Protein AF-X6GYX5-F1 (afdb_monomer_lite)

Sequence (117 aa):
MAASDAESEQSIETLQGINRRTSIKRQMADALGAQDVAYAGSGVDLSFGTAKAARTDAYREADLGLSTATGTEMTRVSRLAERATSYRAAAKSARRLGFLNAFTGGVDNLLSFGERG

Foldseek 3Di:
DLLVVLVVVLVVLVVVLVVQLVVLVVVLVVQLVVLVCCCVVVPDCPPPCVSVVSNVVSVVVSVVSNVVSVVVSVVSSVVSVVSSVVVVVVVVVVVVVVVVCCVVVVVVVVVVVVVVD

pLDDT: mean 79.6, std 10.43, range [48.84, 93.5]

Secondary structure (DSSP, 8-state):
-HHHHHHHHHHHHHHHHHHHHHHHHHHHHHHHHHHHHHHHHH-S-TTTTHHHHHHHHHHHHHHHHHHHHHHHHHHHHHHHHHHHHHHHHHHHHHHHHHHHHHHHHHHHHHHHHHS--

Structure (mmCIF, N/CA/C/O backbone):
data_AF-X6GYX5-F1
#
_entry.id   AF-X6GYX5-F1
#
loop_
_atom_site.group_PDB
_atom_site.id
_atom_site.type_symbol
_atom_site.label_atom_id
_atom_site.label_alt_id
_atom_site.label_comp_id
_atom_site.label_asym_id
_atom_site.label_entity_id
_atom_site.label_seq_id
_atom_site.pdbx_PDB_ins_code
_atom_site.Cartn_x
_atom_site.Cartn_y
_atom_site.Cartn_z
_atom_site.occupancy
_atom_site.B_iso_or_equiv
_atom_site.auth_seq_id
_atom_site.auth_comp_id
_atom_site.auth_asym_id
_atom_site.auth_atom_id
_atom_site.pdbx_PDB_model_num
ATOM 1 N N . MET A 1 1 ? 9.742 -4.291 -24.698 1.00 63.31 1 MET A N 1
ATOM 2 C CA . MET A 1 1 ? 8.893 -5.207 -23.913 1.00 63.31 1 MET A CA 1
ATOM 3 C C . MET A 1 1 ? 9.243 -5.107 -22.435 1.00 63.31 1 MET A C 1
ATOM 5 O O . MET A 1 1 ? 8.496 -4.424 -21.761 1.00 63.31 1 MET A O 1
ATOM 9 N N . ALA A 1 2 ? 10.437 -5.510 -21.979 1.00 75.00 2 ALA A N 1
ATOM 10 C CA . ALA A 1 2 ? 10.821 -5.492 -20.550 1.00 75.00 2 ALA A CA 1
ATOM 11 C C . ALA A 1 2 ? 10.525 -4.206 -19.732 1.00 75.00 2 ALA A C 1
ATOM 13 O O . ALA A 1 2 ? 10.147 -4.291 -18.570 1.00 75.00 2 ALA A O 1
ATOM 14 N N . ALA A 1 3 ? 10.671 -3.004 -20.308 1.00 72.25 3 ALA A N 1
ATOM 15 C CA . ALA A 1 3 ? 10.324 -1.762 -19.601 1.00 72.25 3 ALA A CA 1
ATOM 16 C C . ALA A 1 3 ? 8.804 -1.570 -19.411 1.00 72.25 3 ALA A C 1
ATOM 18 O O . ALA A 1 3 ? 8.386 -1.063 -18.380 1.00 72.25 3 ALA A O 1
ATOM 19 N N . SER A 1 4 ? 7.994 -1.988 -20.389 1.00 75.19 4 SER A N 1
ATOM 20 C CA . SER A 1 4 ? 6.525 -1.939 -20.324 1.00 75.19 4 SER A CA 1
ATOM 21 C C . SER A 1 4 ? 5.975 -2.976 -19.344 1.00 75.19 4 SER A C 1
ATOM 23 O O . SER A 1 4 ? 4.969 -2.731 -18.681 1.00 75.19 4 SER A O 1
ATOM 25 N N . ASP A 1 5 ? 6.646 -4.123 -19.240 1.00 76.69 5 ASP A N 1
ATOM 26 C CA . ASP A 1 5 ? 6.276 -5.182 -18.301 1.00 76.69 5 ASP A CA 1
ATOM 27 C C . ASP A 1 5 ? 6.523 -4.719 -16.858 1.00 76.69 5 ASP A C 1
ATOM 29 O O . ASP A 1 5 ? 5.634 -4.825 -16.019 1.00 76.69 5 ASP A O 1
ATOM 33 N N . ALA A 1 6 ? 7.670 -4.079 -16.595 1.00 74.31 6 ALA A N 1
ATOM 34 C CA . ALA A 1 6 ? 7.984 -3.497 -15.286 1.00 74.31 6 ALA A CA 1
ATOM 35 C C . ALA A 1 6 ? 6.992 -2.392 -14.857 1.00 74.31 6 ALA A C 1
ATOM 37 O O . ALA A 1 6 ? 6.653 -2.283 -13.680 1.00 74.31 6 ALA A O 1
ATOM 38 N N . GLU A 1 7 ? 6.492 -1.586 -15.799 1.00 75.38 7 GLU A N 1
ATOM 39 C CA . GLU A 1 7 ? 5.440 -0.589 -15.527 1.00 75.38 7 GLU A CA 1
ATOM 40 C C . GLU A 1 7 ? 4.070 -1.227 -15.266 1.00 75.38 7 GLU A C 1
ATOM 42 O O . GLU A 1 7 ? 3.294 -0.758 -14.427 1.00 75.38 7 GLU A O 1
ATOM 47 N N . SER A 1 8 ? 3.777 -2.333 -15.947 1.00 80.44 8 SER A N 1
ATOM 48 C CA . SER A 1 8 ? 2.551 -3.100 -15.715 1.00 80.44 8 SER A CA 1
ATOM 49 C C . SER A 1 8 ? 2.577 -3.762 -14.332 1.00 80.44 8 SER A C 1
ATOM 51 O O . SER A 1 8 ? 1.596 -3.685 -13.591 1.00 80.44 8 SER A O 1
ATOM 53 N N . GLU A 1 9 ? 3.721 -4.321 -13.927 1.00 81.44 9 GLU A N 1
ATOM 54 C CA . GLU A 1 9 ? 3.944 -4.860 -12.578 1.00 81.44 9 GLU A CA 1
ATOM 55 C C . GLU A 1 9 ? 3.800 -3.794 -11.488 1.00 81.44 9 GLU A C 1
ATOM 57 O O . GLU A 1 9 ? 3.220 -4.070 -10.437 1.00 81.44 9 GLU A O 1
ATOM 62 N N . GLN A 1 10 ? 4.258 -2.563 -11.741 1.00 79.50 10 GLN A N 1
ATOM 63 C CA . GLN A 1 10 ? 4.082 -1.445 -10.812 1.00 79.50 10 GLN A CA 1
ATOM 64 C C . GLN A 1 10 ? 2.596 -1.181 -10.535 1.00 79.50 10 GLN A C 1
ATOM 66 O O . GLN A 1 10 ? 2.189 -1.065 -9.379 1.00 79.50 10 GLN A O 1
ATOM 71 N N . SER A 1 11 ? 1.781 -1.143 -11.591 1.00 78.75 11 SER A N 1
ATOM 72 C CA . SER A 1 11 ? 0.336 -0.909 -11.484 1.00 78.75 11 SER A CA 1
ATOM 73 C C . SER A 1 11 ? -0.369 -2.034 -10.718 1.00 78.75 11 SER A C 1
ATOM 75 O O . SER A 1 11 ? -1.240 -1.777 -9.885 1.00 78.75 11 SER A O 1
ATOM 77 N N . ILE A 1 12 ? 0.038 -3.286 -10.951 1.00 88.00 12 ILE A N 1
ATOM 78 C CA . ILE A 1 12 ? -0.493 -4.454 -10.239 1.00 88.00 12 ILE A CA 1
ATOM 79 C C . ILE A 1 12 ? -0.134 -4.399 -8.749 1.00 88.00 12 ILE A C 1
ATOM 81 O O . ILE A 1 12 ? -1.012 -4.616 -7.912 1.00 88.00 12 ILE A O 1
ATOM 85 N N . GLU A 1 13 ? 1.114 -4.076 -8.392 1.00 84.75 13 GLU A N 1
ATOM 86 C CA . GLU A 1 13 ? 1.521 -3.975 -6.982 1.00 84.75 13 GLU A CA 1
ATOM 87 C C . GLU A 1 13 ? 0.746 -2.869 -6.255 1.00 84.75 13 GLU A C 1
ATOM 89 O O . GLU A 1 13 ? 0.316 -3.082 -5.120 1.00 84.75 13 GLU A O 1
ATOM 94 N N . THR A 1 14 ? 0.475 -1.737 -6.914 1.00 84.38 14 THR A N 1
ATOM 95 C CA . THR A 1 14 ? -0.367 -0.673 -6.346 1.00 84.38 14 THR A CA 1
ATOM 96 C C . THR A 1 14 ? -1.799 -1.146 -6.084 1.00 84.38 14 THR A C 1
ATOM 98 O O . THR A 1 14 ? -2.346 -0.912 -5.002 1.00 84.38 14 THR A O 1
ATOM 101 N N . LEU A 1 15 ? -2.416 -1.872 -7.023 1.00 86.81 15 LEU A N 1
ATOM 102 C CA . LEU A 1 15 ? -3.756 -2.442 -6.821 1.00 86.81 15 LEU A CA 1
ATOM 103 C C . LEU A 1 15 ? -3.777 -3.457 -5.669 1.00 86.81 15 LEU A C 1
ATOM 105 O O . LEU A 1 15 ? -4.696 -3.457 -4.844 1.00 86.81 15 LEU A O 1
ATOM 109 N N . GLN A 1 16 ? -2.748 -4.298 -5.562 1.00 88.88 16 GLN A N 1
ATOM 110 C CA . GLN A 1 16 ? -2.605 -5.216 -4.433 1.00 88.88 16 GLN A CA 1
ATOM 111 C C . GLN A 1 16 ? -2.401 -4.468 -3.107 1.00 88.88 16 GLN A C 1
ATOM 113 O O . GLN A 1 16 ? -2.972 -4.865 -2.091 1.00 88.88 16 GLN A O 1
ATOM 118 N N . GLY A 1 17 ? -1.645 -3.369 -3.106 1.00 88.00 17 GLY A N 1
ATOM 119 C CA . GLY A 1 17 ? -1.462 -2.491 -1.950 1.00 88.00 17 GLY A CA 1
ATOM 120 C C . GLY A 1 17 ? -2.772 -1.862 -1.466 1.00 88.00 17 GLY A C 1
ATOM 121 O O . GLY A 1 17 ? -3.067 -1.873 -0.268 1.00 88.00 17 GLY A O 1
ATOM 122 N N . ILE A 1 18 ? -3.621 -1.392 -2.387 1.00 88.06 18 ILE A N 1
ATOM 123 C CA . ILE A 1 18 ? -4.976 -0.903 -2.072 1.00 88.06 18 ILE A CA 1
ATOM 124 C C . ILE A 1 18 ? -5.828 -2.012 -1.444 1.00 88.06 18 ILE A C 1
ATOM 126 O O . ILE A 1 18 ? -6.488 -1.775 -0.427 1.00 88.06 18 ILE A O 1
ATOM 130 N N . ASN A 1 19 ? -5.785 -3.226 -1.999 1.00 89.38 19 ASN A N 1
ATOM 131 C CA . ASN A 1 19 ? -6.523 -4.365 -1.453 1.00 89.38 19 ASN A CA 1
ATOM 132 C C . ASN A 1 19 ? -6.051 -4.733 -0.037 1.00 89.38 19 ASN A C 1
ATOM 134 O O . ASN A 1 19 ? -6.892 -4.906 0.844 1.00 89.38 19 ASN A O 1
ATOM 138 N N . ARG A 1 20 ? -4.733 -4.762 0.217 1.00 89.75 20 ARG A N 1
ATOM 139 C CA . ARG A 1 20 ? -4.163 -5.010 1.558 1.00 89.75 20 ARG A CA 1
ATOM 140 C C . ARG A 1 20 ? -4.577 -3.935 2.567 1.00 89.75 20 ARG A C 1
ATOM 142 O O . ARG A 1 20 ? -4.998 -4.251 3.674 1.00 89.75 20 ARG A O 1
ATOM 149 N N . ARG A 1 21 ? -4.518 -2.651 2.198 1.00 90.44 21 ARG A N 1
ATOM 150 C CA . ARG A 1 21 ? -4.964 -1.561 3.089 1.00 90.44 2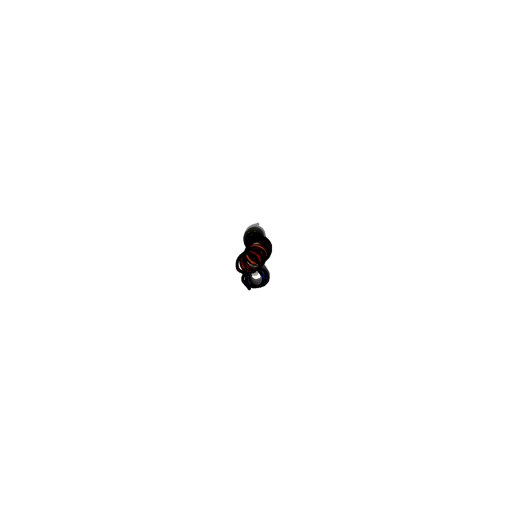1 ARG A CA 1
ATOM 151 C C . ARG A 1 21 ? -6.461 -1.639 3.373 1.00 90.44 21 ARG A C 1
ATOM 153 O O . ARG A 1 21 ? -6.889 -1.414 4.502 1.00 90.44 21 ARG A O 1
ATOM 160 N N . THR A 1 22 ? -7.255 -1.990 2.366 1.00 91.38 22 THR A N 1
ATOM 161 C CA . THR A 1 22 ? -8.698 -2.205 2.523 1.00 91.38 22 THR A CA 1
ATOM 162 C C . THR A 1 22 ? -8.990 -3.387 3.447 1.00 91.38 22 THR A C 1
ATOM 164 O O . THR A 1 22 ? -9.871 -3.275 4.296 1.00 91.38 22 THR A O 1
ATOM 167 N N . SER A 1 23 ? -8.250 -4.497 3.343 1.00 91.25 23 SER A N 1
ATOM 168 C CA . SER A 1 23 ? -8.445 -5.650 4.229 1.00 91.25 23 SER A CA 1
ATOM 169 C C . SER A 1 23 ? -8.073 -5.342 5.678 1.00 91.25 23 SER A C 1
ATOM 171 O O . SER A 1 23 ? -8.823 -5.724 6.566 1.00 91.25 23 SER A O 1
ATOM 173 N N . ILE A 1 24 ? -6.988 -4.594 5.922 1.00 90.56 24 ILE A N 1
ATOM 174 C CA . ILE A 1 24 ? -6.603 -4.151 7.276 1.00 90.56 24 ILE A CA 1
ATOM 175 C C . ILE A 1 24 ? -7.714 -3.292 7.895 1.00 90.56 24 ILE A C 1
ATOM 177 O O . ILE A 1 24 ? -8.128 -3.522 9.027 1.00 90.56 24 ILE A O 1
ATOM 181 N N . LYS A 1 25 ? -8.267 -2.343 7.128 1.00 91.12 25 LYS A N 1
ATOM 182 C CA . LYS A 1 25 ? -9.387 -1.509 7.594 1.00 91.12 25 LYS A CA 1
ATOM 183 C C . LYS A 1 25 ? -10.647 -2.323 7.889 1.00 91.12 25 LYS A C 1
ATOM 185 O O . LYS A 1 25 ? -11.340 -2.014 8.852 1.00 91.12 25 LYS A O 1
ATOM 190 N N . ARG A 1 26 ? -10.945 -3.350 7.083 1.00 91.88 26 ARG A N 1
ATOM 191 C CA . ARG A 1 26 ? -12.066 -4.268 7.348 1.00 91.88 26 ARG A CA 1
ATOM 192 C C . ARG A 1 26 ? -11.846 -5.059 8.633 1.00 91.88 26 ARG A C 1
ATOM 194 O O . ARG A 1 26 ? -12.720 -5.037 9.480 1.00 91.88 26 ARG A O 1
ATOM 201 N N . GLN A 1 27 ? -10.665 -5.646 8.824 1.00 88.81 27 GLN A N 1
ATOM 202 C CA . GLN A 1 27 ? -10.327 -6.381 10.050 1.00 88.81 27 GLN A CA 1
ATOM 203 C C . GLN A 1 27 ? -10.443 -5.500 11.300 1.00 88.81 27 GLN A C 1
ATOM 205 O O . GLN A 1 27 ? -10.989 -5.931 12.310 1.00 88.81 27 GLN A O 1
ATOM 210 N N . MET A 1 28 ? -9.995 -4.244 11.215 1.00 91.12 28 MET A N 1
ATOM 211 C CA . MET A 1 28 ? -10.189 -3.263 12.283 1.00 91.12 28 MET A CA 1
ATOM 212 C C . MET A 1 28 ? -11.680 -3.016 12.555 1.0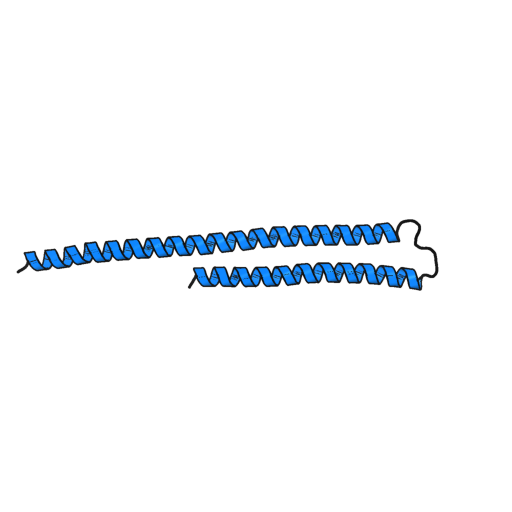0 91.12 28 MET A C 1
ATOM 214 O O . MET A 1 28 ? -12.101 -3.031 13.707 1.00 91.12 28 MET A O 1
ATOM 218 N N . ALA A 1 29 ? -12.487 -2.806 11.512 1.00 88.69 29 ALA A N 1
ATOM 219 C CA . ALA A 1 29 ? -13.927 -2.595 11.656 1.00 88.69 29 ALA A CA 1
ATOM 220 C C . ALA A 1 29 ? -14.638 -3.817 12.260 1.00 88.69 29 ALA A C 1
ATOM 222 O O . ALA A 1 29 ? -15.478 -3.648 13.140 1.00 88.69 29 ALA A O 1
ATOM 223 N N . ASP A 1 30 ? -14.259 -5.029 11.854 1.00 87.00 30 ASP A N 1
ATOM 224 C CA . ASP A 1 30 ? -14.798 -6.279 12.394 1.00 87.00 30 ASP A CA 1
ATOM 225 C C . ASP A 1 30 ? -14.437 -6.438 13.879 1.00 87.00 30 ASP A C 1
ATOM 227 O O . ASP A 1 30 ? -15.293 -6.772 14.699 1.00 87.00 30 ASP A O 1
ATOM 231 N N . ALA A 1 31 ? -13.191 -6.127 14.256 1.00 83.38 31 ALA A N 1
ATOM 232 C CA . ALA A 1 31 ? -12.739 -6.162 15.645 1.00 83.38 31 ALA A CA 1
ATOM 233 C C . ALA A 1 31 ? -13.481 -5.145 16.526 1.00 83.38 31 ALA A C 1
ATOM 235 O O . ALA A 1 31 ? -13.814 -5.449 17.672 1.00 83.38 31 ALA A O 1
ATOM 236 N N . LEU A 1 32 ? -13.756 -3.946 16.004 1.00 85.44 32 LEU A N 1
ATOM 237 C CA . LEU A 1 32 ? -14.558 -2.934 16.696 1.00 85.44 32 LEU A CA 1
ATOM 238 C C . LEU A 1 32 ? -16.025 -3.371 16.810 1.00 85.44 32 LEU A C 1
ATOM 240 O O . LEU A 1 32 ? -16.605 -3.282 17.888 1.00 85.44 32 LEU A O 1
ATOM 244 N N . GLY A 1 33 ? -16.608 -3.909 15.737 1.00 83.25 33 GLY A N 1
ATOM 245 C CA . GLY A 1 33 ? -17.984 -4.405 15.731 1.00 83.25 33 GLY A CA 1
ATOM 246 C C . GLY A 1 33 ? -18.200 -5.562 16.710 1.00 83.25 33 GLY A C 1
ATOM 247 O O . GLY A 1 33 ? -19.195 -5.580 17.430 1.00 83.25 33 GLY A O 1
ATOM 248 N N . ALA A 1 34 ? -17.247 -6.491 16.805 1.00 81.25 34 ALA A N 1
ATOM 249 C CA . ALA A 1 34 ? -17.292 -7.580 17.780 1.00 81.25 34 ALA A CA 1
ATOM 250 C C . ALA A 1 34 ? -17.266 -7.064 19.230 1.00 81.25 34 ALA A C 1
ATOM 252 O O . ALA A 1 34 ? -17.998 -7.576 20.078 1.00 81.25 34 ALA A O 1
ATOM 253 N N . GLN A 1 35 ? -16.469 -6.027 19.511 1.00 78.00 35 GLN A N 1
ATOM 254 C CA . GLN A 1 35 ? -16.439 -5.371 20.824 1.00 78.00 35 GLN A CA 1
ATOM 255 C C . GLN A 1 35 ? -17.770 -4.683 21.144 1.00 78.00 35 GLN A C 1
ATOM 257 O O . GLN A 1 35 ? -18.246 -4.771 22.274 1.00 78.00 35 GLN A O 1
ATOM 262 N N . ASP A 1 36 ? -18.393 -4.049 20.152 1.00 77.44 36 ASP A N 1
ATOM 263 C CA . ASP A 1 36 ? -19.660 -3.333 20.323 1.00 77.44 36 ASP A CA 1
ATOM 264 C C . ASP A 1 36 ? -20.827 -4.289 20.570 1.00 77.44 36 ASP A C 1
ATOM 266 O O . ASP A 1 36 ? -21.653 -4.043 21.449 1.00 77.44 36 ASP A O 1
ATOM 270 N N . VAL A 1 37 ? -20.862 -5.421 19.861 1.00 80.62 37 VAL A N 1
ATOM 271 C CA . VAL A 1 37 ? -21.844 -6.489 20.097 1.00 80.62 37 VAL A CA 1
ATOM 272 C C . VAL A 1 37 ? -21.638 -7.124 21.472 1.00 80.62 37 VAL A C 1
ATOM 274 O O . VAL A 1 37 ? -22.613 -7.347 22.187 1.00 80.62 37 VAL A O 1
ATOM 277 N N . ALA A 1 38 ? -20.390 -7.380 21.874 1.00 70.00 38 ALA A N 1
ATOM 278 C CA . ALA A 1 38 ? -20.088 -7.919 23.198 1.00 70.00 38 ALA A CA 1
ATOM 279 C C . ALA A 1 38 ? -20.507 -6.953 24.320 1.00 70.00 38 ALA A C 1
ATOM 281 O O . ALA A 1 38 ? -21.105 -7.388 25.300 1.00 70.00 38 ALA A O 1
ATOM 282 N N . TYR A 1 39 ? -20.260 -5.650 24.146 1.00 69.62 39 TYR A N 1
ATOM 283 C CA . TYR A 1 39 ? -20.682 -4.601 25.077 1.00 69.6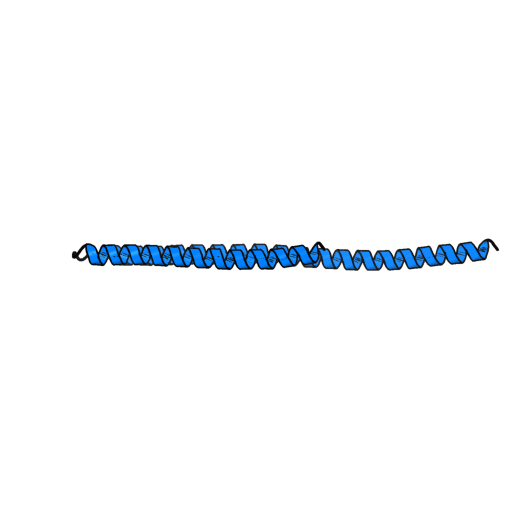2 39 TYR A CA 1
ATOM 284 C C . TYR A 1 39 ? -22.211 -4.477 25.164 1.00 69.62 39 TYR A C 1
ATOM 286 O O . TYR A 1 39 ? -22.770 -4.377 26.254 1.00 69.62 39 TYR A O 1
ATOM 294 N N . ALA A 1 40 ? -22.905 -4.516 24.024 1.00 73.31 40 ALA A N 1
ATOM 295 C CA . ALA A 1 40 ? -24.364 -4.456 23.984 1.00 73.31 40 ALA A CA 1
ATOM 296 C C . ALA A 1 40 ? -25.020 -5.716 24.577 1.00 73.31 40 ALA A C 1
ATOM 298 O O . ALA A 1 40 ? -26.046 -5.621 25.248 1.00 73.31 40 ALA A O 1
ATOM 299 N N . GLY A 1 41 ? -24.431 -6.892 24.342 1.00 71.44 41 GLY A N 1
ATOM 300 C CA . GLY A 1 41 ? -24.940 -8.178 24.813 1.00 71.44 41 GLY A CA 1
ATOM 301 C C . GLY A 1 41 ? -24.630 -8.482 26.278 1.00 71.44 41 GLY A C 1
ATOM 302 O O . GLY A 1 41 ? -25.366 -9.247 26.899 1.00 71.44 41 GLY A O 1
ATOM 303 N N . SER A 1 42 ? -23.574 -7.895 26.855 1.00 65.31 42 SER A N 1
ATOM 304 C CA . SER A 1 42 ? -23.211 -8.168 28.246 1.00 65.31 42 SER A CA 1
ATOM 305 C C . SER A 1 42 ? -24.179 -7.534 29.236 1.00 65.31 42 SER A C 1
ATOM 307 O O . SER A 1 42 ? -24.320 -8.066 30.330 1.00 65.31 42 SER A O 1
ATOM 309 N N . GLY A 1 43 ? -24.832 -6.410 28.915 1.00 62.91 43 GLY A N 1
ATOM 310 C CA . GLY A 1 43 ? -25.729 -5.685 29.836 1.00 62.91 43 GLY A CA 1
ATOM 311 C C . GLY A 1 43 ? -25.058 -5.153 31.119 1.00 62.91 43 GLY A C 1
ATOM 312 O O . GLY A 1 43 ? -25.637 -4.335 31.828 1.00 62.91 43 GLY A O 1
ATOM 313 N N . VAL A 1 44 ? -23.832 -5.597 31.407 1.00 56.38 44 VAL A N 1
ATOM 314 C CA . VAL A 1 44 ? 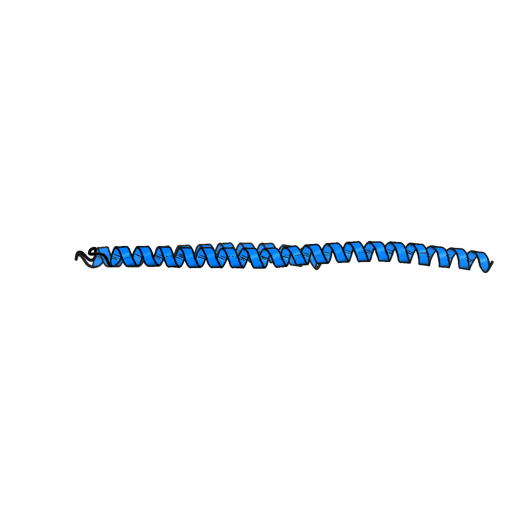-22.956 -5.177 32.496 1.00 56.38 44 VAL A CA 1
ATOM 315 C C . VAL A 1 44 ? -21.968 -4.144 31.976 1.00 56.38 44 VAL A C 1
ATOM 317 O O . VAL A 1 44 ? -21.457 -4.269 30.861 1.00 56.38 44 VAL A O 1
ATOM 320 N N . ASP A 1 45 ? -21.671 -3.165 32.824 1.00 59.28 45 ASP A N 1
ATOM 321 C CA . ASP A 1 45 ? -20.657 -2.139 32.622 1.00 59.28 45 ASP A CA 1
ATOM 322 C C . ASP A 1 45 ? -19.243 -2.747 32.481 1.00 59.28 45 ASP A C 1
ATOM 324 O O . ASP A 1 45 ? -18.456 -2.809 33.425 1.00 59.28 45 ASP A O 1
ATOM 328 N N . LEU A 1 46 ? -18.902 -3.211 31.277 1.00 56.69 46 LEU A N 1
ATOM 329 C CA . LEU A 1 46 ? -17.539 -3.605 30.906 1.00 56.69 46 LEU A CA 1
ATOM 330 C C . LEU A 1 46 ? -16.632 -2.374 30.666 1.00 56.69 46 LEU A C 1
ATOM 332 O O . LEU A 1 46 ? -15.499 -2.519 30.199 1.00 56.69 46 LEU A O 1
ATOM 336 N N . SER A 1 47 ? -17.110 -1.150 30.947 1.00 57.19 47 SER A N 1
ATOM 337 C CA . SER A 1 47 ? -16.454 0.111 30.577 1.00 57.19 47 SER A CA 1
ATOM 338 C C . SER A 1 47 ? -15.333 0.566 31.519 1.00 57.19 47 SER A C 1
ATOM 340 O O . SER A 1 47 ? -14.673 1.565 31.227 1.00 57.19 47 SER A O 1
ATOM 342 N N . PHE A 1 48 ? -15.000 -0.186 32.574 1.00 55.72 48 PHE A N 1
ATOM 343 C CA . PHE A 1 48 ? -13.947 0.182 33.539 1.00 55.72 48 PHE A CA 1
ATOM 344 C C . PHE A 1 48 ? -12.488 0.079 33.015 1.00 55.72 48 PHE A C 1
ATOM 346 O O . PHE A 1 48 ? -11.550 -0.111 33.783 1.00 55.72 48 PHE A O 1
ATOM 353 N N . GLY A 1 49 ? -12.268 0.265 31.706 1.00 60.66 49 GLY A N 1
ATOM 354 C CA . GLY A 1 49 ? -10.955 0.515 31.091 1.00 60.66 49 GLY A CA 1
ATOM 355 C C . GLY A 1 49 ? -10.537 -0.491 30.016 1.00 60.66 49 GLY A C 1
ATOM 356 O O . GLY A 1 49 ? -9.851 -0.113 29.065 1.00 60.66 49 GLY A O 1
ATOM 357 N N . THR A 1 50 ? -11.000 -1.738 30.093 1.00 70.44 50 THR A N 1
ATOM 358 C CA . THR A 1 50 ? -10.608 -2.828 29.178 1.00 70.44 50 THR A CA 1
ATOM 359 C C . THR A 1 50 ? -11.177 -2.668 27.770 1.00 70.44 50 THR A C 1
ATOM 361 O O . THR A 1 50 ? -10.437 -2.840 26.807 1.00 70.44 50 THR A O 1
ATOM 364 N N . ALA A 1 51 ? -12.438 -2.252 27.615 1.00 69.44 51 ALA A N 1
ATOM 365 C CA . ALA A 1 51 ? -13.020 -1.990 26.292 1.00 69.44 51 ALA A CA 1
ATOM 366 C C . ALA A 1 51 ? -12.334 -0.810 25.572 1.00 69.44 51 ALA A C 1
ATOM 368 O O . ALA A 1 51 ? -12.073 -0.851 24.370 1.00 69.44 51 ALA A O 1
ATOM 369 N N . LYS A 1 52 ? -11.976 0.246 26.316 1.00 72.88 52 LYS A N 1
ATOM 370 C CA . LYS A 1 52 ? -11.237 1.394 25.770 1.00 72.88 52 LYS A CA 1
ATOM 371 C C . LYS A 1 52 ? -9.803 1.012 25.387 1.00 72.88 52 LYS A C 1
ATOM 373 O O . LYS A 1 52 ? -9.318 1.471 24.351 1.00 72.88 52 LYS A O 1
ATOM 378 N N . ALA A 1 53 ? -9.146 0.173 26.189 1.00 78.62 53 ALA A N 1
ATOM 379 C CA . ALA A 1 53 ? -7.835 -0.384 25.870 1.00 78.62 53 ALA A CA 1
ATOM 380 C C . ALA A 1 53 ? -7.893 -1.251 24.602 1.00 78.62 53 ALA A C 1
ATOM 382 O O . ALA A 1 53 ? -7.156 -0.972 23.664 1.00 78.62 53 ALA A O 1
ATOM 383 N N . ALA A 1 54 ? -8.850 -2.180 24.504 1.00 78.25 54 ALA A N 1
ATOM 384 C CA . ALA A 1 54 ? -9.022 -3.057 23.343 1.00 78.25 54 ALA A CA 1
ATOM 385 C C . ALA A 1 54 ? -9.281 -2.286 22.036 1.00 78.25 54 ALA A C 1
ATOM 387 O O . ALA A 1 54 ? -8.682 -2.592 21.004 1.00 78.25 54 ALA A O 1
ATOM 388 N N . ARG A 1 55 ? -10.102 -1.226 22.072 1.00 81.06 55 ARG A N 1
ATOM 389 C CA . ARG A 1 55 ? -10.272 -0.329 20.917 1.00 81.06 55 ARG A CA 1
ATOM 390 C C . ARG A 1 55 ? -8.967 0.372 20.548 1.00 81.06 55 ARG A C 1
ATOM 392 O O . ARG A 1 55 ? -8.616 0.434 19.375 1.00 81.06 55 ARG A O 1
ATOM 399 N N . THR A 1 56 ? -8.255 0.906 21.539 1.00 86.00 56 THR A N 1
ATOM 400 C CA . THR A 1 56 ? -6.976 1.604 21.322 1.00 86.00 56 THR A CA 1
ATOM 401 C C . THR A 1 56 ? -5.927 0.667 20.725 1.00 86.00 56 THR A C 1
ATOM 403 O O . THR A 1 56 ? -5.181 1.071 19.836 1.00 86.00 56 THR A O 1
ATOM 406 N N . ASP A 1 57 ? -5.898 -0.586 21.170 1.00 86.38 57 ASP A N 1
ATOM 407 C CA . ASP A 1 57 ? -4.995 -1.614 20.662 1.00 86.38 57 ASP A CA 1
ATOM 408 C C . ASP A 1 57 ? -5.341 -1.993 19.218 1.00 86.38 57 ASP A C 1
ATOM 410 O O . ASP A 1 57 ? -4.444 -2.012 18.379 1.00 86.38 57 ASP A O 1
ATOM 414 N N . ALA A 1 58 ? -6.629 -2.165 18.893 1.00 86.88 58 ALA A N 1
ATOM 415 C CA . ALA A 1 58 ? -7.082 -2.422 17.524 1.00 86.88 58 ALA A CA 1
ATOM 416 C C . ALA A 1 58 ? -6.710 -1.282 16.557 1.00 86.88 58 ALA A C 1
ATOM 418 O O . ALA A 1 58 ? -6.258 -1.539 15.441 1.00 86.88 58 ALA A O 1
ATOM 419 N N . TYR A 1 59 ? -6.845 -0.020 16.984 1.00 89.44 59 TYR A N 1
ATOM 420 C CA . TYR A 1 59 ? -6.386 1.127 16.193 1.00 89.44 59 TYR A CA 1
ATOM 421 C C . TYR A 1 59 ? -4.865 1.143 16.033 1.00 89.44 59 TYR A C 1
ATOM 423 O O . TYR A 1 59 ? -4.373 1.344 14.926 1.00 89.44 59 TYR A O 1
ATOM 431 N N . ARG A 1 60 ? -4.110 0.887 17.109 1.00 92.19 60 ARG A N 1
ATOM 432 C CA . ARG A 1 60 ? -2.641 0.851 17.058 1.00 92.19 60 ARG A CA 1
ATOM 433 C C . ARG A 1 60 ? -2.138 -0.243 16.118 1.00 92.19 60 ARG A C 1
ATOM 435 O O . ARG A 1 60 ? -1.196 -0.016 15.364 1.00 92.19 60 ARG A O 1
ATOM 442 N N . GLU A 1 61 ? -2.757 -1.416 16.159 1.00 90.19 61 GLU A N 1
ATOM 443 C CA . GLU A 1 61 ? -2.420 -2.537 15.286 1.00 90.19 61 GLU A CA 1
ATOM 444 C C . GLU A 1 61 ? -2.767 -2.240 13.823 1.00 90.19 61 GLU A C 1
ATOM 446 O O . GLU A 1 61 ? -1.943 -2.469 12.934 1.00 90.19 61 GLU A O 1
ATOM 451 N N . ALA A 1 62 ? -3.936 -1.646 13.565 1.00 91.19 62 ALA A N 1
ATOM 452 C CA . ALA A 1 62 ? -4.313 -1.209 12.227 1.00 91.19 62 ALA A CA 1
ATOM 453 C C . ALA A 1 62 ? -3.351 -0.141 11.678 1.00 91.19 62 ALA A C 1
ATOM 455 O O . ALA A 1 62 ? -2.926 -0.242 10.526 1.00 91.19 62 ALA A O 1
ATOM 456 N N . ASP A 1 63 ? -2.959 0.839 12.493 1.00 90.81 63 ASP A N 1
ATOM 457 C CA . ASP A 1 63 ? -2.008 1.887 12.111 1.00 90.81 63 ASP A CA 1
ATOM 458 C C . ASP A 1 63 ? -0.618 1.318 11.815 1.00 90.81 63 ASP A C 1
ATOM 460 O O . ASP A 1 63 ? -0.013 1.659 10.792 1.00 90.81 63 ASP A O 1
ATOM 464 N N . LEU A 1 64 ? -0.127 0.403 12.659 1.00 93.50 64 LEU A N 1
ATOM 465 C CA . LEU A 1 64 ? 1.121 -0.320 12.416 1.00 93.50 64 LEU A CA 1
ATOM 466 C C . LEU A 1 64 ? 1.047 -1.068 11.078 1.00 93.50 64 LEU A C 1
ATOM 468 O O . LEU A 1 64 ? 1.911 -0.891 10.218 1.00 93.50 64 LEU A O 1
ATOM 472 N N . GLY A 1 65 ? -0.017 -1.848 10.869 1.00 89.25 65 GLY A N 1
ATOM 473 C CA . GLY A 1 65 ? -0.229 -2.613 9.644 1.00 89.25 65 GLY A CA 1
ATOM 474 C C . GLY A 1 65 ? -0.301 -1.729 8.397 1.00 89.25 65 GLY A C 1
ATOM 475 O O . GLY A 1 65 ? 0.335 -2.032 7.385 1.00 89.25 65 GLY A O 1
ATOM 476 N N . LEU A 1 66 ? -1.029 -0.609 8.459 1.00 91.50 66 LEU A N 1
ATOM 477 C CA . LEU A 1 66 ? -1.146 0.356 7.362 1.00 91.50 66 LEU A CA 1
ATOM 478 C C . LEU A 1 66 ? 0.191 1.032 7.046 1.00 91.50 66 LEU A C 1
ATOM 480 O O . LEU A 1 66 ? 0.539 1.170 5.867 1.00 91.50 66 LEU A O 1
ATOM 484 N N . SER A 1 67 ? 0.944 1.429 8.072 1.00 90.88 67 SER A N 1
ATOM 485 C CA . SER A 1 67 ? 2.265 2.044 7.927 1.00 90.88 67 SER A CA 1
ATOM 486 C C . SER A 1 67 ? 3.258 1.074 7.284 1.00 90.88 67 SER A C 1
ATOM 488 O O . SER A 1 67 ? 3.866 1.388 6.256 1.00 90.88 67 SER A O 1
ATOM 490 N N . THR A 1 68 ? 3.348 -0.154 7.803 1.00 91.88 68 THR A N 1
ATOM 491 C CA . THR A 1 68 ? 4.219 -1.203 7.256 1.00 91.88 68 THR A CA 1
ATOM 492 C C . THR A 1 68 ? 3.840 -1.575 5.824 1.00 91.88 68 THR A C 1
ATOM 494 O O . THR A 1 68 ? 4.722 -1.692 4.965 1.00 91.88 68 THR A O 1
ATOM 497 N N . ALA A 1 69 ? 2.544 -1.730 5.532 1.00 87.19 69 ALA A N 1
ATOM 498 C CA . ALA A 1 69 ? 2.069 -2.037 4.186 1.00 87.19 69 ALA A CA 1
ATOM 499 C C . ALA A 1 69 ? 2.429 -0.921 3.194 1.00 87.19 69 ALA A C 1
ATOM 501 O O . ALA A 1 69 ? 2.954 -1.209 2.119 1.00 87.19 69 ALA A O 1
ATOM 502 N N . THR A 1 70 ? 2.219 0.341 3.578 1.00 87.50 70 THR A N 1
ATOM 503 C CA . THR A 1 70 ? 2.537 1.506 2.738 1.00 87.50 70 THR A CA 1
ATOM 504 C C . THR A 1 70 ? 4.044 1.630 2.503 1.00 87.50 70 THR A C 1
ATOM 506 O O . THR A 1 70 ? 4.476 1.795 1.364 1.00 87.50 70 THR A O 1
ATOM 509 N N . GLY A 1 71 ? 4.868 1.482 3.546 1.00 88.25 71 GLY A N 1
ATOM 510 C CA . GLY A 1 71 ? 6.330 1.512 3.414 1.00 88.25 71 GLY A CA 1
ATOM 511 C C . GLY A 1 71 ? 6.877 0.402 2.510 1.00 88.25 71 GLY A C 1
ATOM 512 O O . GLY A 1 71 ? 7.762 0.633 1.678 1.00 88.25 71 GLY A O 1
ATOM 513 N N . THR A 1 72 ? 6.306 -0.800 2.617 1.00 89.06 72 THR A N 1
ATOM 514 C CA . THR A 1 72 ? 6.678 -1.946 1.776 1.00 89.06 72 THR A CA 1
ATOM 515 C C . THR A 1 72 ? 6.276 -1.727 0.318 1.00 89.06 72 THR A C 1
ATOM 517 O O . THR A 1 72 ? 7.082 -1.980 -0.578 1.00 89.06 72 THR A O 1
ATOM 520 N N . GLU A 1 73 ? 5.059 -1.233 0.071 1.00 86.56 73 GLU A N 1
ATOM 521 C CA . GLU A 1 73 ? 4.564 -0.907 -1.273 1.00 86.56 73 GLU A CA 1
ATOM 522 C C . GLU A 1 73 ? 5.458 0.140 -1.943 1.00 86.56 73 GLU A C 1
ATOM 524 O O . GLU A 1 73 ? 5.954 -0.103 -3.042 1.0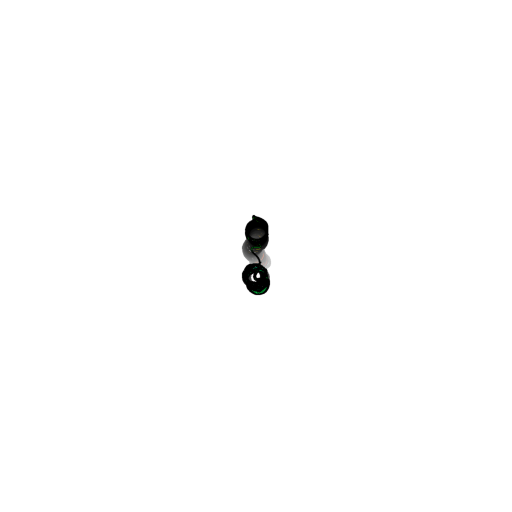0 86.56 73 GLU A O 1
ATOM 529 N N . MET A 1 74 ? 5.752 1.250 -1.252 1.00 83.88 74 MET A N 1
ATOM 530 C CA . MET A 1 74 ? 6.641 2.296 -1.770 1.00 83.88 74 MET A CA 1
ATOM 531 C C . MET A 1 74 ? 8.007 1.731 -2.165 1.00 83.88 74 MET A C 1
ATOM 533 O O . MET A 1 74 ? 8.505 2.011 -3.251 1.00 83.88 74 MET A O 1
ATOM 537 N N . THR A 1 75 ? 8.595 0.878 -1.324 1.00 88.62 75 THR A N 1
ATOM 538 C CA . THR A 1 75 ? 9.900 0.263 -1.612 1.00 88.62 75 THR A CA 1
ATOM 539 C C . THR A 1 75 ? 9.852 -0.631 -2.856 1.00 88.62 75 THR A C 1
ATOM 541 O O . THR A 1 75 ? 10.769 -0.608 -3.680 1.00 88.62 75 THR A O 1
ATOM 544 N N . ARG A 1 76 ? 8.789 -1.428 -3.013 1.00 84.88 76 ARG A N 1
ATOM 545 C CA . ARG A 1 76 ? 8.613 -2.318 -4.173 1.00 84.88 76 ARG A CA 1
ATOM 546 C C . ARG A 1 76 ? 8.393 -1.531 -5.460 1.00 84.88 76 ARG A C 1
ATOM 548 O O . ARG A 1 76 ? 9.055 -1.811 -6.456 1.00 84.88 76 ARG A O 1
ATOM 555 N N . VAL A 1 77 ? 7.527 -0.521 -5.412 1.00 84.69 77 VAL A N 1
ATOM 556 C CA . VAL A 1 77 ? 7.246 0.382 -6.531 1.00 84.69 77 VAL A CA 1
ATOM 557 C C . VAL A 1 77 ? 8.513 1.119 -6.976 1.00 84.69 77 VAL A C 1
ATOM 559 O O . VAL A 1 77 ? 8.815 1.124 -8.168 1.00 84.69 77 VAL A O 1
ATOM 562 N N . SER A 1 78 ? 9.304 1.660 -6.044 1.00 82.75 78 SER A N 1
ATOM 563 C CA . SER A 1 78 ? 10.563 2.345 -6.371 1.00 82.75 78 SER A CA 1
ATOM 564 C C . SER A 1 78 ? 11.556 1.428 -7.086 1.00 82.75 78 SER A C 1
ATOM 566 O O . SER A 1 78 ? 12.116 1.813 -8.110 1.00 82.75 78 SER A O 1
ATOM 568 N N . ARG A 1 79 ? 11.719 0.178 -6.629 1.00 84.38 79 ARG A N 1
ATOM 569 C CA . ARG A 1 79 ? 12.591 -0.800 -7.308 1.00 84.38 79 ARG A CA 1
ATOM 570 C C . ARG A 1 79 ? 12.117 -1.134 -8.723 1.00 84.38 79 ARG A C 1
ATOM 572 O O . ARG A 1 79 ? 12.943 -1.314 -9.618 1.00 84.38 79 ARG A O 1
ATOM 579 N N . LEU A 1 80 ? 10.804 -1.242 -8.941 1.00 83.62 80 LEU A N 1
ATOM 580 C CA . LEU A 1 80 ? 10.241 -1.473 -10.277 1.00 83.62 80 LEU A CA 1
ATOM 581 C C . LEU A 1 80 ? 10.487 -0.269 -11.197 1.00 83.62 80 LEU A C 1
ATOM 583 O O . LEU A 1 80 ? 10.928 -0.449 -12.334 1.00 83.62 80 LEU A O 1
ATOM 587 N N . ALA A 1 81 ? 10.311 0.952 -10.686 1.00 81.38 81 ALA A N 1
ATOM 588 C CA . ALA A 1 81 ? 10.593 2.184 -11.421 1.00 81.38 81 ALA A CA 1
ATOM 589 C C 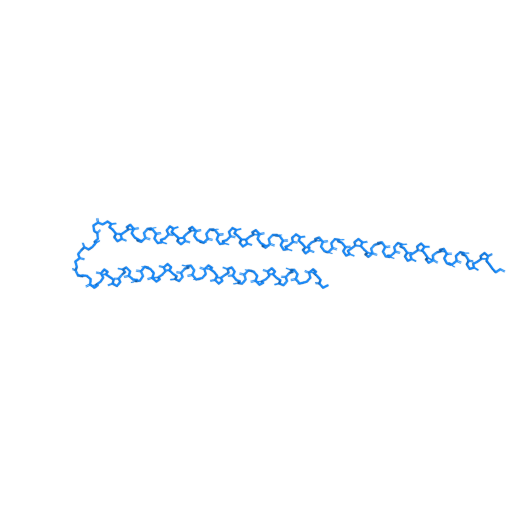. ALA A 1 81 ? 12.085 2.326 -11.789 1.00 81.38 81 ALA A C 1
ATOM 591 O O . ALA A 1 81 ? 12.422 2.684 -12.924 1.00 81.38 81 ALA A O 1
ATOM 592 N N . GLU A 1 82 ? 12.993 1.989 -10.869 1.00 83.56 82 GLU A N 1
ATOM 593 C CA . GLU A 1 82 ? 14.438 1.940 -11.124 1.00 83.56 82 GLU A CA 1
ATOM 594 C C . GLU A 1 82 ? 14.780 0.942 -12.237 1.00 83.56 82 GLU A C 1
ATOM 596 O O . GLU A 1 82 ? 15.507 1.277 -13.176 1.00 83.56 82 GLU A O 1
ATOM 601 N N . ARG A 1 83 ? 14.211 -0.270 -12.188 1.00 82.75 83 ARG A N 1
ATOM 602 C CA . ARG A 1 83 ? 14.401 -1.293 -13.229 1.00 82.75 83 ARG A CA 1
ATOM 603 C C . ARG A 1 83 ? 13.884 -0.832 -14.587 1.00 82.75 83 ARG A C 1
ATOM 605 O O . ARG A 1 83 ? 14.611 -0.938 -15.574 1.00 82.75 83 ARG A O 1
ATOM 612 N N . ALA A 1 84 ? 12.676 -0.271 -14.648 1.00 80.31 84 ALA A N 1
ATOM 613 C CA . ALA A 1 84 ? 12.108 0.261 -15.886 1.00 80.31 84 ALA A CA 1
ATOM 614 C C . ALA A 1 84 ? 13.006 1.356 -16.492 1.00 80.31 84 ALA A C 1
ATOM 616 O O . ALA A 1 84 ? 13.275 1.365 -17.699 1.00 80.31 84 ALA A O 1
ATOM 617 N N . THR A 1 85 ? 13.530 2.247 -15.648 1.00 86.88 85 THR A N 1
ATOM 618 C CA . THR A 1 85 ? 14.461 3.309 -16.054 1.00 86.88 85 THR A CA 1
ATOM 619 C C . THR A 1 85 ? 15.782 2.736 -16.567 1.00 86.88 85 THR A C 1
ATOM 621 O O . THR A 1 85 ? 16.251 3.139 -17.634 1.00 86.88 85 THR A O 1
ATOM 624 N N . SER A 1 86 ? 16.343 1.748 -15.868 1.00 86.00 86 SER A N 1
ATOM 625 C CA . SER A 1 86 ? 17.555 1.034 -16.283 1.00 86.00 86 SER A CA 1
ATOM 626 C C . SER A 1 86 ? 17.379 0.355 -17.646 1.00 86.00 86 SER A C 1
ATOM 628 O O . SER A 1 86 ? 18.184 0.571 -18.554 1.00 86.00 86 SER A O 1
ATOM 630 N N . TYR A 1 87 ? 16.270 -0.362 -17.866 1.00 85.50 87 TYR A N 1
ATOM 631 C CA . TYR A 1 87 ? 15.975 -0.986 -19.160 1.00 85.50 87 TYR A CA 1
ATOM 632 C C . TYR A 1 87 ? 15.831 0.036 -20.289 1.00 85.50 87 TYR A C 1
ATOM 634 O O . TYR A 1 87 ? 16.311 -0.194 -21.402 1.00 85.50 87 TYR A O 1
ATOM 642 N N . ARG A 1 88 ? 15.218 1.196 -20.023 1.00 85.31 88 ARG A N 1
ATOM 643 C CA . ARG A 1 88 ? 15.151 2.293 -21.000 1.00 85.31 88 ARG A CA 1
ATOM 644 C C . ARG A 1 88 ? 16.526 2.861 -21.327 1.00 85.31 88 ARG A C 1
ATOM 646 O O . ARG A 1 88 ? 16.802 3.126 -22.497 1.00 85.31 88 ARG A O 1
ATOM 653 N N . ALA A 1 89 ? 17.376 3.060 -20.324 1.00 86.62 89 ALA A N 1
ATOM 654 C CA . ALA A 1 89 ? 18.734 3.556 -20.520 1.00 86.62 89 ALA A CA 1
ATOM 655 C C . ALA A 1 89 ? 19.575 2.565 -21.340 1.00 86.62 89 ALA A C 1
ATOM 657 O O . ALA A 1 89 ? 20.195 2.962 -22.330 1.00 86.62 89 ALA A O 1
ATOM 658 N N . ALA A 1 90 ? 19.507 1.273 -21.008 1.00 84.25 90 ALA A N 1
ATOM 659 C CA . ALA A 1 90 ? 20.167 0.206 -21.753 1.00 84.25 90 ALA A CA 1
ATOM 660 C C . ALA A 1 90 ? 19.686 0.147 -23.212 1.00 84.25 90 ALA A C 1
ATOM 662 O O . ALA A 1 90 ? 20.504 0.123 -24.129 1.00 84.25 90 ALA A O 1
ATOM 663 N N . ALA A 1 91 ? 18.373 0.227 -23.451 1.00 84.19 91 ALA A N 1
ATOM 664 C CA . ALA A 1 91 ? 17.815 0.245 -24.802 1.00 84.19 91 ALA A CA 1
ATOM 665 C C . ALA A 1 91 ? 18.267 1.472 -25.615 1.00 84.19 91 ALA A C 1
ATOM 667 O O . ALA A 1 91 ? 18.579 1.352 -26.801 1.00 84.19 91 ALA A O 1
ATOM 668 N N . LYS A 1 92 ? 18.340 2.659 -24.994 1.00 86.69 92 LYS A N 1
ATOM 669 C CA . LYS A 1 92 ? 18.873 3.871 -25.642 1.00 86.69 92 LYS A CA 1
ATOM 670 C C . LYS A 1 92 ? 20.356 3.723 -25.985 1.00 86.69 92 LYS A C 1
ATOM 672 O O . LYS A 1 92 ? 20.753 4.104 -27.084 1.00 86.69 92 LYS A O 1
ATOM 677 N N . SER A 1 93 ? 21.154 3.163 -25.076 1.00 84.81 93 SER A N 1
ATOM 678 C CA . SER A 1 93 ? 22.579 2.899 -25.305 1.00 84.81 93 SER A CA 1
ATOM 679 C C . SER A 1 93 ? 22.785 1.904 -26.451 1.00 84.81 93 SER A C 1
ATOM 681 O O . SER A 1 93 ? 23.498 2.203 -27.406 1.00 84.81 93 SER A O 1
ATOM 683 N N . ALA A 1 94 ? 22.059 0.783 -26.435 1.00 84.94 94 ALA A N 1
ATOM 684 C CA . ALA A 1 94 ? 22.105 -0.226 -27.489 1.00 84.94 94 ALA A CA 1
ATOM 685 C C . ALA A 1 94 ? 21.720 0.344 -28.862 1.00 84.94 94 ALA A C 1
ATOM 687 O O . ALA A 1 94 ? 22.387 0.056 -29.851 1.00 84.94 94 ALA A O 1
ATOM 688 N N . ARG A 1 95 ? 20.697 1.211 -28.933 1.00 84.12 95 ARG A N 1
ATOM 689 C CA . ARG A 1 95 ? 20.351 1.916 -30.179 1.00 84.12 95 ARG A CA 1
ATOM 690 C C . ARG A 1 95 ? 21.496 2.795 -30.670 1.00 84.12 95 ARG A C 1
ATOM 692 O O . ARG A 1 95 ? 21.824 2.734 -31.846 1.00 84.12 95 ARG A O 1
ATOM 699 N N . ARG A 1 96 ? 22.114 3.590 -29.791 1.00 84.69 96 ARG A N 1
ATOM 700 C CA . ARG A 1 96 ? 23.248 4.456 -30.162 1.00 84.69 96 ARG A CA 1
ATOM 701 C C . ARG A 1 96 ? 24.436 3.650 -30.680 1.00 84.69 96 ARG A C 1
ATOM 703 O O . ARG A 1 96 ? 24.986 4.006 -31.712 1.00 84.69 96 ARG A O 1
ATOM 710 N N . LEU A 1 97 ? 24.785 2.556 -30.007 1.00 83.31 97 LEU A N 1
ATOM 711 C CA . LEU A 1 97 ? 25.851 1.654 -30.447 1.00 83.31 97 LEU A CA 1
ATOM 712 C C . LEU A 1 97 ? 25.504 0.961 -31.767 1.00 83.31 97 LEU A C 1
ATOM 714 O O . LEU A 1 97 ? 26.355 0.864 -32.639 1.00 83.31 97 LEU A O 1
ATOM 718 N N . GLY A 1 98 ? 24.251 0.539 -31.949 1.00 80.25 98 GLY A N 1
ATOM 719 C CA . GLY A 1 98 ? 23.774 -0.023 -33.211 1.00 80.25 98 GLY A CA 1
ATOM 720 C C . GLY A 1 98 ? 23.884 0.967 -34.370 1.00 80.25 98 GLY A C 1
ATOM 721 O O . GLY A 1 98 ? 24.387 0.605 -35.427 1.00 80.25 98 GLY A O 1
ATOM 722 N N . PHE A 1 99 ? 23.490 2.227 -34.160 1.00 82.06 99 PHE A N 1
ATOM 723 C CA . PHE A 1 99 ? 23.658 3.285 -35.161 1.00 82.06 99 PHE A CA 1
ATOM 724 C C . PHE A 1 99 ? 25.128 3.585 -35.451 1.00 82.06 99 PHE A C 1
ATOM 726 O O . PHE A 1 99 ? 25.487 3.718 -36.615 1.00 82.06 99 PHE A O 1
ATOM 733 N N . LEU A 1 100 ? 25.980 3.658 -34.425 1.00 82.56 100 LEU A N 1
ATOM 734 C CA . LEU A 1 100 ? 27.416 3.874 -34.605 1.00 82.56 100 LEU A CA 1
ATOM 735 C C . LEU A 1 100 ? 28.060 2.728 -35.388 1.00 82.56 100 LEU A C 1
ATOM 737 O O . LEU A 1 100 ? 28.739 2.995 -36.368 1.00 82.56 100 LEU A O 1
ATOM 741 N N . ASN A 1 101 ? 27.787 1.477 -35.018 1.00 76.88 101 ASN A N 1
ATOM 742 C CA . ASN A 1 101 ? 28.324 0.300 -35.702 1.00 76.88 101 ASN A CA 1
ATOM 743 C C . ASN A 1 101 ? 27.797 0.164 -37.135 1.00 76.88 101 ASN A C 1
ATOM 745 O O . ASN A 1 101 ? 28.539 -0.234 -38.026 1.00 76.88 101 ASN A O 1
ATOM 749 N N . ALA A 1 102 ? 26.525 0.491 -37.377 1.00 76.38 102 ALA A N 1
ATOM 750 C CA . ALA A 1 102 ? 25.964 0.507 -38.725 1.00 76.38 102 ALA A CA 1
ATOM 751 C C . ALA A 1 102 ? 26.577 1.626 -39.578 1.00 76.38 102 ALA A C 1
ATOM 753 O O . ALA A 1 102 ? 26.802 1.435 -40.769 1.00 76.38 102 ALA A O 1
ATOM 754 N N . PHE A 1 103 ? 26.871 2.779 -38.976 1.00 79.31 103 PHE A N 1
ATOM 755 C CA . PHE A 1 103 ? 27.517 3.889 -39.661 1.00 79.31 103 PHE A CA 1
ATOM 756 C C . PHE A 1 103 ? 28.982 3.576 -39.985 1.00 79.31 103 PHE A C 1
ATOM 758 O O . PHE A 1 103 ? 29.377 3.686 -41.139 1.00 79.31 103 PHE A O 1
ATOM 765 N N . THR A 1 104 ? 29.777 3.119 -39.014 1.00 78.44 104 THR A N 1
ATOM 766 C CA . THR A 1 104 ? 31.189 2.765 -39.238 1.00 78.44 104 THR A CA 1
ATOM 767 C C . THR A 1 104 ? 31.331 1.551 -40.151 1.00 78.44 104 THR A C 1
ATOM 769 O O . THR A 1 104 ? 32.052 1.615 -41.139 1.00 78.44 104 THR A O 1
ATOM 772 N N . GLY A 1 105 ? 30.571 0.482 -39.902 1.00 71.69 105 GLY A N 1
ATOM 773 C CA . GLY A 1 105 ? 30.571 -0.708 -40.753 1.00 71.69 105 GLY A CA 1
ATOM 774 C C . GLY A 1 105 ? 29.994 -0.454 -42.150 1.00 71.69 105 GLY A C 1
ATOM 775 O O . GLY A 1 105 ? 30.399 -1.101 -43.112 1.00 71.69 105 GLY A O 1
ATOM 776 N N . GLY A 1 106 ? 29.067 0.495 -42.295 1.00 69.94 106 GLY A N 1
ATOM 777 C CA . GLY A 1 106 ? 28.564 0.937 -43.596 1.00 69.94 106 GLY A CA 1
ATOM 778 C C . GLY A 1 106 ? 29.606 1.732 -44.381 1.00 69.94 106 GLY A C 1
ATOM 779 O O . GLY A 1 106 ? 29.783 1.487 -45.570 1.00 69.94 106 GLY A O 1
ATOM 780 N N . VAL A 1 107 ? 30.331 2.633 -43.712 1.00 69.56 107 VAL A N 1
ATOM 781 C CA . VAL A 1 107 ? 31.413 3.430 -44.310 1.00 69.56 107 VAL A CA 1
ATOM 782 C C . VAL A 1 107 ? 32.593 2.546 -44.726 1.00 69.56 107 VAL A C 1
ATOM 784 O O . VAL A 1 107 ? 33.058 2.685 -45.852 1.00 69.56 107 VAL A O 1
ATOM 787 N N . ASP A 1 108 ? 33.014 1.580 -43.907 1.00 66.00 108 ASP A N 1
ATOM 788 C CA . ASP A 1 108 ? 34.097 0.645 -44.262 1.00 66.00 108 ASP A CA 1
ATOM 789 C C . ASP A 1 108 ? 33.727 -0.264 -45.447 1.00 66.00 108 ASP A C 1
ATOM 791 O O . ASP A 1 108 ? 34.549 -0.527 -46.329 1.00 66.00 108 ASP A O 1
ATOM 795 N N . ASN A 1 109 ? 32.471 -0.716 -45.528 1.00 64.25 109 ASN A N 1
ATOM 796 C CA . ASN A 1 109 ? 31.993 -1.478 -46.685 1.00 64.25 109 ASN A CA 1
ATOM 797 C C . ASN A 1 109 ? 31.951 -0.629 -47.964 1.00 64.25 109 ASN A C 1
ATOM 799 O O . ASN A 1 109 ? 32.228 -1.140 -49.045 1.00 64.25 109 ASN A O 1
ATOM 803 N N . LEU A 1 110 ? 31.624 0.660 -47.857 1.00 61.91 110 LEU A N 1
ATOM 804 C CA . LEU A 1 110 ? 31.527 1.564 -49.005 1.00 61.91 110 LEU A CA 1
ATOM 805 C C . LEU A 1 110 ? 32.915 2.022 -49.487 1.00 61.91 110 LEU A C 1
ATOM 807 O O . LEU A 1 110 ? 33.156 2.080 -50.690 1.00 61.91 110 LEU A O 1
ATOM 811 N N . LEU A 1 111 ? 33.850 2.263 -48.562 1.00 68.31 111 LEU A N 1
ATOM 812 C CA . LEU A 1 111 ? 35.250 2.573 -48.866 1.00 68.31 111 LEU A CA 1
ATOM 813 C C . LEU A 1 111 ? 35.995 1.361 -49.450 1.00 68.31 111 LEU A C 1
ATOM 815 O O . LEU A 1 111 ? 36.674 1.501 -50.463 1.00 68.31 111 LEU A O 1
ATOM 819 N N . SER A 1 112 ? 35.803 0.157 -48.897 1.00 60.06 112 SER A N 1
ATOM 820 C CA . SER A 1 112 ? 36.436 -1.064 -49.432 1.00 60.06 112 SER A CA 1
ATOM 821 C C . SER A 1 112 ? 35.893 -1.500 -50.799 1.00 60.06 112 SER A C 1
ATOM 823 O O . SER A 1 112 ? 36.601 -2.176 -51.548 1.00 60.06 112 SER A O 1
ATOM 825 N N . PHE A 1 113 ? 34.667 -1.101 -51.157 1.00 61.16 113 PHE A N 1
ATOM 826 C CA . PHE A 1 113 ? 34.138 -1.272 -52.514 1.00 61.16 113 PHE A CA 1
ATOM 827 C C . PHE A 1 113 ? 34.774 -0.301 -53.519 1.00 61.16 113 PHE A C 1
ATOM 829 O O . PHE A 1 113 ? 34.954 -0.669 -54.675 1.00 61.16 113 PHE A O 1
ATOM 836 N N . GLY A 1 114 ? 35.133 0.912 -53.087 1.00 63.12 114 GLY A N 1
ATOM 837 C CA . GLY A 1 114 ? 35.794 1.916 -53.928 1.00 63.12 114 GLY A CA 1
ATOM 838 C C . GLY A 1 114 ? 37.278 1.642 -54.190 1.00 63.12 114 GLY A C 1
ATOM 839 O O . GLY A 1 114 ? 37.781 2.030 -55.233 1.00 63.12 114 GLY A O 1
ATOM 840 N N . GLU A 1 115 ? 37.973 0.949 -53.283 1.00 59.25 115 GLU A N 1
ATOM 841 C CA . GLU A 1 115 ? 39.386 0.554 -53.455 1.00 59.25 115 GLU A CA 1
ATOM 842 C C . GLU A 1 115 ? 39.588 -0.740 -54.266 1.00 59.25 115 GLU A C 1
ATOM 844 O O . GLU A 1 115 ? 40.717 -1.075 -54.621 1.00 59.25 115 GLU A O 1
ATOM 849 N N . ARG A 1 116 ? 38.516 -1.497 -54.544 1.00 55.03 116 ARG A N 1
ATOM 850 C CA . ARG A 1 116 ? 38.565 -2.760 -55.311 1.00 55.03 116 ARG A CA 1
ATOM 851 C C . ARG A 1 116 ? 38.025 -2.651 -56.744 1.00 55.03 116 ARG A C 1
ATOM 853 O O . ARG A 1 116 ? 37.946 -3.681 -57.415 1.00 55.03 116 ARG A O 1
ATOM 860 N N . GLY A 1 117 ? 37.647 -1.454 -57.196 1.00 48.84 117 GLY A N 1
ATOM 861 C CA . GLY A 1 117 ? 37.296 -1.145 -58.591 1.00 48.84 117 GLY A CA 1
ATOM 862 C C . GLY A 1 117 ? 38.397 -0.344 -59.265 1.00 48.84 117 GLY A C 1
ATOM 863 O O . GLY A 1 117 ? 38.642 -0.605 -60.462 1.00 48.84 117 GLY A O 1
#

Radius of gyration: 30.01 Å; chains: 1; bounding box: 65×13×92 Å